Protein AF-A0AA86IN01-F1 (afdb_monomer_lite)

pLDDT: mean 96.72, std 2.5, range [83.19, 98.81]

Radius of gyration: 17.77 Å; chains: 1; bounding box: 42×25×51 Å

O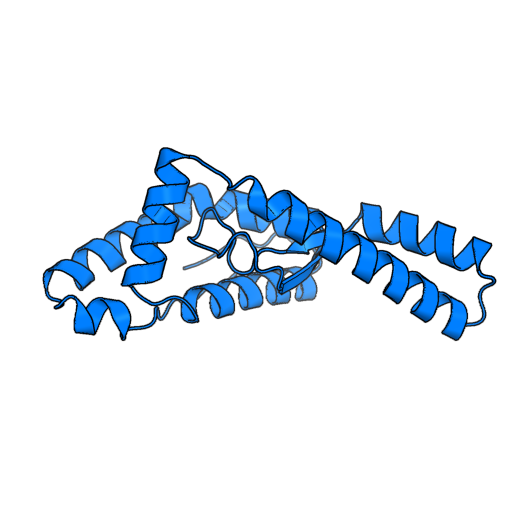rganism: Priestia megaterium (NCBI:txid1404)

InterPro domains:
  IPR028949 Novel toxin 15 [PF15604] (10-155)

Foldseek 3Di:
DEADDDPVDDPVQLVVLQVLLQVQQQPDFLQLQVVLQVCCVVPNADPLLVVLFVVLLVVQLVVQLVVVVVVVDDSVVSNVVSVVVSVQKGQQFRNDSLRSTDSNDGPHIGGVVSRVSVVVVSVVVSVVVVVVSVVVCVPDDPVNRRPHGDNDDYHD

Sequence (156 aa):
MKFKYKTKFDSEEFARQLKDQEKGMNELTVHEYQENRERFIDKGRAIEGNVAQQTAREEALSDKITEFMDKGKSFDEAEEEAKKWLKTQAALHNPDQVAGGRPEIIGGMGDKRVNFSIGSQWRSRIKIVDKQIEEISKNMTLEQLKNTYLNVKLTH

Structure (mmCIF, N/CA/C/O backbone):
data_AF-A0AA86IN01-F1
#
_entry.id   AF-A0AA86IN01-F1
#
loop_
_atom_site.group_PDB
_atom_site.id
_atom_site.type_symbol
_atom_site.label_atom_id
_atom_site.label_alt_id
_atom_site.label_comp_id
_atom_site.label_asym_id
_at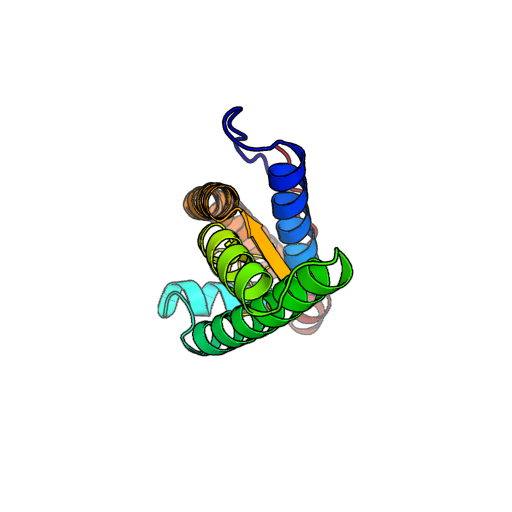om_site.label_entity_id
_atom_site.label_seq_id
_atom_site.pdbx_PDB_ins_code
_atom_site.Cartn_x
_atom_site.Cartn_y
_atom_site.Cartn_z
_atom_site.occupancy
_atom_site.B_iso_or_equiv
_atom_site.auth_seq_id
_atom_site.auth_comp_id
_atom_site.auth_asym_id
_atom_site.auth_atom_id
_atom_site.pdbx_PDB_model_num
ATOM 1 N N . MET A 1 1 ? -16.885 2.928 2.115 1.00 93.88 1 MET A N 1
ATOM 2 C CA . MET A 1 1 ? -16.250 4.260 2.148 1.00 93.88 1 MET A CA 1
ATOM 3 C C . MET A 1 1 ? -15.808 4.658 0.748 1.00 93.88 1 MET A C 1
ATOM 5 O O . MET A 1 1 ? -15.084 3.900 0.120 1.00 93.88 1 MET A O 1
ATOM 9 N N . LYS A 1 2 ? -16.241 5.823 0.249 1.00 96.19 2 LYS A N 1
ATOM 10 C CA . LYS A 1 2 ? -15.977 6.246 -1.136 1.00 96.19 2 LYS A CA 1
ATOM 11 C C . LYS A 1 2 ? -14.715 7.106 -1.253 1.00 96.19 2 LYS A C 1
ATOM 13 O O . LYS A 1 2 ? -14.615 8.153 -0.610 1.00 96.19 2 LYS A O 1
ATOM 18 N N . PHE A 1 3 ? -13.771 6.704 -2.089 1.00 97.44 3 PHE A N 1
ATOM 19 C CA . PHE A 1 3 ? -12.611 7.468 -2.537 1.00 97.44 3 PHE A CA 1
ATOM 20 C C . PHE A 1 3 ? -12.960 8.250 -3.804 1.00 97.44 3 PHE A C 1
ATOM 22 O O . PHE A 1 3 ? -13.846 7.895 -4.566 1.00 97.44 3 PHE A O 1
ATOM 29 N N . LYS A 1 4 ? -12.296 9.382 -4.003 1.00 97.25 4 LYS A N 1
ATOM 30 C CA . LYS A 1 4 ? -12.450 10.230 -5.176 1.00 97.25 4 LYS A CA 1
ATOM 31 C C . LYS A 1 4 ? -11.411 9.821 -6.212 1.00 97.25 4 LYS A C 1
ATOM 33 O O . LYS A 1 4 ? -10.233 10.159 -6.069 1.00 97.25 4 LYS A O 1
ATOM 38 N N . TYR A 1 5 ? -11.868 9.138 -7.253 1.00 96.38 5 TYR A N 1
ATOM 39 C CA . TYR A 1 5 ? -11.105 8.957 -8.481 1.00 96.38 5 TYR A CA 1
ATOM 40 C C . TYR A 1 5 ? -11.001 10.285 -9.256 1.00 96.38 5 TYR A C 1
ATOM 42 O O . TYR A 1 5 ? -11.864 11.163 -9.156 1.00 96.38 5 TYR A O 1
ATOM 50 N N . LYS A 1 6 ? -9.910 10.459 -10.008 1.00 93.56 6 LYS A N 1
ATOM 51 C CA . LYS A 1 6 ? -9.711 11.586 -10.928 1.00 93.56 6 LYS A CA 1
ATOM 52 C C . LYS A 1 6 ? -9.298 11.014 -12.279 1.00 93.56 6 LYS A C 1
ATOM 54 O O . LYS A 1 6 ? -8.320 10.281 -12.331 1.00 93.56 6 LYS A O 1
ATOM 59 N N . THR A 1 7 ? -9.961 11.440 -13.352 1.00 93.25 7 THR A N 1
ATOM 60 C CA . THR A 1 7 ? -9.776 10.936 -14.732 1.00 93.25 7 THR A CA 1
ATOM 61 C C . THR A 1 7 ? -8.362 11.081 -15.296 1.00 93.25 7 THR A C 1
ATOM 63 O O . THR A 1 7 ? -8.029 10.462 -16.293 1.00 93.25 7 THR A O 1
ATOM 66 N N . LYS A 1 8 ? -7.505 11.884 -14.657 1.00 94.81 8 LYS A N 1
ATOM 67 C CA . LYS A 1 8 ? -6.082 12.002 -15.003 1.00 94.81 8 LYS A CA 1
ATOM 68 C C . LYS A 1 8 ? -5.225 10.803 -14.572 1.00 94.81 8 LYS A C 1
ATOM 70 O O . LYS A 1 8 ? -4.030 10.792 -14.854 1.00 94.81 8 LYS A O 1
ATOM 75 N N . PHE A 1 9 ? -5.786 9.888 -13.787 1.00 95.56 9 PHE A N 1
ATOM 76 C CA . PHE A 1 9 ? -5.124 8.663 -13.360 1.00 95.56 9 PHE A CA 1
ATOM 77 C C . PHE A 1 9 ? -5.623 7.494 -14.192 1.00 95.56 9 PHE A C 1
ATOM 79 O O . PHE A 1 9 ? -6.800 7.453 -14.553 1.00 95.56 9 PHE A O 1
ATOM 86 N N . ASP A 1 10 ? -4.740 6.530 -14.419 1.00 97.38 10 ASP A N 1
ATOM 87 C CA . ASP A 1 10 ? -5.134 5.233 -14.943 1.00 97.38 10 ASP A CA 1
ATOM 88 C C . ASP A 1 10 ? -6.178 4.597 -14.007 1.00 97.38 10 ASP A C 1
ATOM 90 O O . ASP A 1 10 ? -6.000 4.572 -12.782 1.00 97.38 10 ASP A O 1
ATOM 94 N N . SER A 1 11 ? -7.320 4.193 -14.566 1.00 97.12 11 SER A N 1
ATOM 95 C CA . SER A 1 11 ? -8.447 3.701 -13.771 1.00 97.12 11 SER A CA 1
ATOM 96 C C . SER A 1 11 ? -8.174 2.325 -13.178 1.00 97.12 11 SER A C 1
ATOM 98 O O . SER A 1 11 ? -8.579 2.075 -12.044 1.00 97.12 11 SER A O 1
ATOM 100 N N . GLU A 1 12 ? -7.483 1.453 -13.913 1.00 98.25 12 GLU A N 1
ATOM 101 C CA . GLU A 1 12 ? -7.168 0.098 -13.459 1.00 98.25 12 GLU A CA 1
ATOM 102 C C . GLU A 1 12 ? -6.145 0.136 -12.327 1.00 98.25 12 GLU A C 1
ATOM 104 O O . GLU A 1 12 ? -6.340 -0.512 -11.302 1.00 98.25 12 GLU A O 1
ATOM 109 N N . GLU A 1 13 ? -5.119 0.977 -12.440 1.00 98.19 13 GLU A N 1
ATOM 110 C CA . GLU A 1 13 ? -4.116 1.170 -11.398 1.00 98.19 13 GLU A CA 1
ATOM 111 C C . GLU A 1 13 ? -4.712 1.812 -10.141 1.00 98.19 13 GLU A C 1
ATOM 113 O O . GLU A 1 13 ? -4.404 1.400 -9.020 1.00 98.19 13 GLU A O 1
ATOM 118 N N . PHE A 1 14 ? -5.609 2.793 -10.297 1.00 98.44 14 PHE A N 1
ATOM 119 C CA . PHE A 1 14 ? -6.328 3.359 -9.155 1.00 98.44 14 PHE A CA 1
ATOM 120 C C . PHE A 1 14 ? -7.199 2.306 -8.464 1.00 98.44 14 PHE A C 1
ATOM 122 O O . PHE A 1 14 ? -7.182 2.205 -7.235 1.00 98.44 14 PHE A O 1
ATOM 129 N N . ALA A 1 15 ? -7.946 1.517 -9.239 1.00 98.38 15 ALA A N 1
ATOM 130 C CA . ALA A 1 15 ? -8.798 0.458 -8.717 1.00 98.38 15 ALA A CA 1
ATOM 131 C C . ALA A 1 15 ? -7.983 -0.638 -8.019 1.00 98.38 15 ALA A C 1
ATOM 133 O O . ALA A 1 15 ? -8.354 -1.057 -6.922 1.00 98.38 15 ALA A O 1
ATOM 134 N N . ARG A 1 16 ? -6.863 -1.060 -8.615 1.00 98.38 16 ARG A N 1
ATOM 135 C CA . ARG A 1 16 ? -5.945 -2.055 -8.056 1.00 98.38 16 ARG A CA 1
ATOM 136 C C . ARG A 1 16 ? -5.378 -1.584 -6.726 1.00 98.38 16 ARG A C 1
ATOM 138 O O . ARG A 1 16 ? -5.583 -2.258 -5.724 1.00 98.38 16 ARG A O 1
ATOM 145 N N . GLN A 1 17 ? -4.762 -0.399 -6.685 1.00 98.50 17 GLN A N 1
ATOM 146 C CA . GLN A 1 17 ? -4.200 0.122 -5.438 1.00 98.50 17 GLN A CA 1
ATOM 147 C C . GLN A 1 17 ? -5.278 0.307 -4.365 1.00 98.50 17 GLN A C 1
ATOM 149 O O . GLN A 1 17 ? -5.045 -0.018 -3.206 1.00 98.50 17 GLN A O 1
ATOM 154 N N . LEU A 1 18 ? -6.481 0.780 -4.716 1.00 98.38 18 LEU A N 1
ATOM 155 C CA . LEU A 1 18 ? -7.565 0.904 -3.738 1.00 98.38 18 LEU A CA 1
ATOM 156 C C . LEU A 1 18 ? -8.033 -0.461 -3.210 1.00 98.38 18 LEU A C 1
ATOM 158 O O . LEU A 1 18 ? -8.340 -0.586 -2.026 1.00 98.38 18 LEU A O 1
ATOM 162 N N . LYS A 1 19 ? -8.082 -1.479 -4.071 1.00 98.31 19 LYS A N 1
ATOM 163 C CA . LYS A 1 19 ? -8.424 -2.849 -3.680 1.00 98.31 19 LYS A CA 1
ATOM 164 C C . LYS A 1 19 ? -7.351 -3.461 -2.783 1.00 98.31 19 LYS A C 1
ATOM 166 O O . LYS A 1 19 ? -7.695 -4.127 -1.813 1.00 98.31 19 LYS A O 1
ATOM 171 N N . ASP A 1 20 ? -6.079 -3.190 -3.051 1.00 98.25 20 ASP A N 1
ATOM 172 C CA . ASP A 1 20 ? -4.980 -3.649 -2.202 1.00 98.25 20 ASP A CA 1
ATOM 173 C C . ASP A 1 20 ? -5.045 -3.000 -0.807 1.00 98.25 20 ASP A C 1
ATOM 175 O O . ASP A 1 20 ? -4.816 -3.667 0.201 1.00 98.25 20 ASP A O 1
ATOM 179 N N . GLN A 1 21 ? -5.449 -1.726 -0.725 1.00 98.19 21 GLN A N 1
ATOM 180 C CA . GLN A 1 21 ? -5.730 -1.060 0.552 1.00 98.19 21 GLN A CA 1
ATOM 181 C C . GLN A 1 21 ? -6.902 -1.710 1.298 1.00 98.19 21 GLN A C 1
ATOM 183 O O . GLN A 1 21 ? -6.810 -1.932 2.500 1.00 98.19 21 GLN A O 1
ATOM 188 N N . GLU A 1 22 ? -8.005 -2.012 0.606 1.00 98.44 22 GLU A N 1
ATOM 189 C CA . GLU A 1 22 ? -9.155 -2.706 1.201 1.00 98.44 22 GLU A CA 1
ATOM 190 C C . GLU A 1 22 ? -8.753 -4.079 1.741 1.00 98.44 22 GLU A C 1
ATOM 192 O O . GLU A 1 22 ? -9.039 -4.399 2.894 1.00 98.44 22 GLU A O 1
ATOM 197 N N . LYS A 1 23 ? -8.048 -4.865 0.922 1.00 98.25 23 LYS A N 1
ATOM 198 C CA . LYS A 1 23 ? -7.552 -6.186 1.300 1.00 98.25 23 LYS A CA 1
ATOM 199 C C . LYS A 1 23 ? -6.683 -6.095 2.551 1.00 98.25 23 LYS A C 1
ATOM 201 O O . LYS A 1 23 ? -6.964 -6.786 3.521 1.00 98.25 23 LYS A O 1
ATOM 206 N N . GLY A 1 24 ? -5.689 -5.209 2.548 1.00 97.62 24 GLY A N 1
ATOM 207 C CA . GLY A 1 24 ? -4.786 -5.050 3.682 1.00 97.62 24 GLY A CA 1
ATOM 208 C C . GLY A 1 24 ? -5.501 -4.611 4.961 1.00 97.62 24 GLY A C 1
ATOM 209 O O . GLY A 1 24 ? -5.177 -5.102 6.037 1.00 97.62 24 GLY A O 1
ATOM 210 N N . MET A 1 25 ? -6.500 -3.724 4.869 1.00 98.00 25 MET A N 1
ATOM 211 C CA . MET A 1 25 ? -7.337 -3.375 6.026 1.00 98.00 25 MET A CA 1
ATOM 212 C C . MET A 1 25 ? -8.026 -4.610 6.608 1.00 98.00 25 MET A C 1
ATOM 214 O O . MET A 1 25 ? -8.047 -4.786 7.820 1.00 98.00 25 MET A O 1
ATOM 218 N N . ASN A 1 26 ? -8.568 -5.472 5.750 1.00 98.31 26 ASN A N 1
ATOM 219 C CA . ASN A 1 26 ? -9.332 -6.650 6.160 1.00 98.31 26 ASN A CA 1
ATOM 220 C C . ASN A 1 26 ? -8.452 -7.816 6.651 1.00 98.31 26 ASN A C 1
ATOM 222 O O . ASN A 1 26 ? -8.973 -8.804 7.160 1.00 98.31 26 ASN A O 1
ATOM 226 N N . GLU A 1 27 ? -7.128 -7.693 6.547 1.00 98.00 27 GLU A N 1
ATOM 227 C CA . GLU A 1 27 ? -6.147 -8.598 7.162 1.00 98.00 27 GLU A CA 1
ATOM 228 C C . GLU A 1 27 ? -5.725 -8.155 8.574 1.00 98.00 27 GLU A C 1
ATOM 230 O O . GLU A 1 27 ? -4.936 -8.844 9.228 1.00 98.00 27 GLU A O 1
ATOM 235 N N . LEU A 1 28 ? -6.218 -7.005 9.045 1.00 98.38 28 LEU A N 1
ATOM 236 C CA . LEU A 1 28 ? -6.008 -6.536 10.410 1.00 98.38 28 LEU A CA 1
ATOM 237 C C . LEU A 1 28 ? -7.129 -7.042 11.313 1.00 98.38 28 LEU A C 1
ATOM 239 O O . LEU A 1 28 ? -8.314 -6.974 10.972 1.00 98.38 28 LEU A O 1
ATOM 243 N N . THR A 1 29 ? -6.754 -7.492 12.502 1.00 98.50 29 THR A N 1
ATOM 244 C CA . THR A 1 29 ? -7.694 -7.645 13.614 1.00 98.50 29 THR A CA 1
ATOM 245 C C . THR A 1 29 ? -8.065 -6.279 14.192 1.00 98.50 29 THR A C 1
ATOM 247 O O . THR A 1 29 ? -7.360 -5.287 13.987 1.00 98.50 29 THR A O 1
ATOM 250 N N . VAL A 1 30 ? -9.167 -6.203 14.945 1.00 98.44 30 VAL A N 1
ATOM 251 C CA . VAL A 1 30 ? -9.543 -4.979 15.671 1.00 98.44 30 VAL A CA 1
ATOM 252 C C . VAL A 1 30 ? -8.407 -4.532 16.595 1.00 98.44 30 VAL A C 1
ATOM 254 O O . VAL A 1 30 ? -8.067 -3.349 16.610 1.00 98.44 30 VAL A O 1
ATOM 257 N N . HIS A 1 31 ? -7.790 -5.479 17.306 1.00 98.44 31 HIS A N 1
ATOM 258 C CA . HIS A 1 31 ? -6.654 -5.220 18.188 1.00 98.44 31 HIS A CA 1
ATOM 259 C C . HIS A 1 31 ? -5.457 -4.625 17.434 1.00 98.44 31 HIS A C 1
ATOM 261 O O . HIS A 1 31 ? -4.993 -3.542 17.779 1.00 98.44 31 HIS A O 1
ATOM 267 N N . GLU A 1 32 ? -4.986 -5.292 16.373 1.00 98.25 32 GLU A N 1
ATOM 268 C CA . GLU A 1 32 ? -3.848 -4.802 15.579 1.00 98.25 32 GLU A CA 1
ATOM 269 C C . GLU A 1 32 ? -4.131 -3.433 14.965 1.00 98.25 32 GLU A C 1
ATOM 271 O O . GLU A 1 32 ? -3.257 -2.568 14.936 1.00 98.25 32 GLU A O 1
ATOM 276 N N . TYR A 1 33 ? -5.354 -3.216 14.475 1.00 98.44 33 TYR A N 1
ATOM 277 C CA . TYR A 1 33 ? -5.755 -1.921 13.950 1.00 98.44 33 TYR A CA 1
ATOM 278 C C . TYR A 1 33 ? -5.621 -0.831 15.015 1.00 98.44 33 TYR A C 1
ATOM 280 O O . TYR A 1 33 ? -4.993 0.192 14.750 1.00 98.44 33 TYR A O 1
ATOM 288 N N . GLN A 1 34 ? -6.164 -1.045 16.216 1.00 98.31 34 GLN A N 1
ATOM 289 C CA . GLN A 1 34 ? -6.093 -0.073 17.309 1.00 98.31 34 GLN A CA 1
ATOM 290 C C . GLN A 1 34 ? -4.642 0.246 17.690 1.00 98.31 34 GLN A C 1
ATOM 292 O O . GLN A 1 34 ? -4.276 1.421 17.699 1.00 98.31 34 GLN A O 1
ATOM 297 N N . GLU A 1 35 ? -3.797 -0.770 17.887 1.00 97.94 35 GLU A N 1
ATOM 298 C CA . GLU A 1 35 ? -2.375 -0.582 18.214 1.00 97.94 35 GLU A CA 1
ATOM 299 C C . GLU A 1 35 ? -1.623 0.170 17.108 1.00 97.94 35 GLU A C 1
ATOM 301 O O . GLU A 1 35 ? -0.875 1.118 17.365 1.00 97.94 35 GLU A O 1
ATOM 306 N N . ASN A 1 36 ? -1.847 -0.206 15.846 1.00 97.56 36 ASN A N 1
ATOM 307 C CA . ASN A 1 36 ? -1.198 0.446 14.712 1.00 97.56 36 ASN A CA 1
ATOM 308 C C . ASN A 1 36 ? -1.641 1.903 14.561 1.00 97.56 36 ASN A C 1
ATOM 310 O O . ASN A 1 36 ? -0.822 2.770 14.234 1.00 97.56 36 ASN A O 1
ATOM 314 N N . ARG A 1 37 ? -2.928 2.187 14.788 1.00 97.69 37 ARG A N 1
ATOM 315 C CA . ARG A 1 37 ? -3.486 3.541 14.724 1.00 97.69 37 ARG A CA 1
ATOM 316 C C . ARG A 1 37 ? -2.986 4.408 15.870 1.00 97.69 37 ARG A C 1
ATOM 318 O O . ARG A 1 37 ? -2.581 5.538 15.602 1.00 97.69 37 ARG A O 1
ATOM 325 N N . GLU A 1 38 ? -2.955 3.887 17.093 1.00 97.44 38 GLU A N 1
ATOM 326 C CA . GLU A 1 38 ? -2.408 4.577 18.263 1.00 97.44 38 GLU A CA 1
ATOM 327 C C . GLU A 1 38 ? -0.936 4.935 18.039 1.00 97.44 38 GLU A C 1
ATOM 329 O O . GLU A 1 38 ? -0.571 6.111 18.097 1.00 97.44 38 GLU A O 1
ATOM 334 N N . ARG A 1 39 ? -0.114 3.956 17.635 1.00 96.44 39 ARG A N 1
ATOM 335 C CA . ARG A 1 39 ? 1.297 4.183 17.290 1.00 96.44 39 ARG A CA 1
ATOM 336 C C . ARG A 1 39 ? 1.454 5.255 16.215 1.00 96.44 39 ARG A C 1
ATOM 338 O O . ARG A 1 39 ? 2.330 6.109 16.325 1.00 96.44 39 ARG A O 1
ATOM 345 N N . PHE A 1 40 ? 0.638 5.213 15.159 1.00 96.25 40 PHE A N 1
ATOM 346 C CA . PHE A 1 40 ? 0.710 6.199 14.081 1.00 96.25 40 PHE A CA 1
ATOM 347 C C . PHE A 1 40 ? 0.329 7.607 14.552 1.00 96.25 40 PHE A C 1
ATOM 349 O O . PHE A 1 40 ? 0.908 8.584 14.086 1.00 96.25 40 PHE A O 1
ATOM 356 N N . ILE A 1 41 ? -0.658 7.737 15.438 1.00 96.50 41 ILE A N 1
ATOM 357 C CA . ILE A 1 41 ? -1.075 9.037 15.979 1.00 96.50 41 ILE A CA 1
ATOM 358 C C . ILE A 1 41 ? 0.020 9.621 16.878 1.00 96.50 41 ILE A C 1
ATOM 360 O O . ILE A 1 41 ? 0.307 10.810 16.763 1.00 96.50 41 ILE A O 1
ATOM 364 N N . ASP A 1 42 ? 0.643 8.790 17.715 1.00 97.31 42 ASP A N 1
ATOM 365 C CA . ASP A 1 42 ? 1.704 9.193 18.644 1.00 97.31 42 ASP A CA 1
ATOM 366 C C . ASP A 1 42 ? 3.021 9.525 17.921 1.00 97.31 42 ASP A C 1
ATOM 368 O O . ASP A 1 42 ? 3.609 10.588 18.113 1.00 97.31 42 ASP A O 1
ATOM 372 N N . LYS A 1 43 ? 3.473 8.633 17.030 1.00 96.06 43 LYS A N 1
ATOM 373 C CA . LYS A 1 43 ? 4.832 8.668 16.452 1.00 96.06 43 LYS A CA 1
ATOM 374 C C . LYS A 1 43 ? 4.875 9.019 14.970 1.00 96.06 43 LYS A C 1
ATOM 376 O O . LYS A 1 43 ? 5.949 9.245 14.416 1.00 96.06 43 LYS A O 1
ATOM 381 N N . GLY A 1 44 ? 3.730 9.043 14.295 1.00 94.50 44 GLY A N 1
ATOM 382 C CA . GLY A 1 44 ? 3.671 9.169 12.844 1.00 94.50 44 GLY A CA 1
ATOM 383 C C . GLY A 1 44 ? 4.115 7.894 12.121 1.00 94.50 44 GLY A C 1
ATOM 384 O O . GLY A 1 44 ? 3.840 6.768 12.541 1.00 94.50 44 GLY A O 1
ATOM 385 N N . ARG A 1 45 ? 4.772 8.073 10.970 1.00 92.94 45 ARG A N 1
ATOM 386 C CA . ARG A 1 45 ? 5.274 6.959 10.154 1.00 92.94 45 ARG A CA 1
ATOM 387 C C . ARG A 1 45 ? 6.463 6.294 10.840 1.00 92.94 45 ARG A C 1
ATOM 389 O O . ARG A 1 45 ? 7.404 6.975 11.234 1.00 92.94 45 ARG A O 1
ATOM 396 N N . ALA A 1 46 ? 6.420 4.972 10.923 1.00 91.31 46 ALA A N 1
ATOM 397 C CA . ALA A 1 46 ? 7.489 4.173 11.503 1.00 91.31 46 ALA A CA 1
ATOM 398 C C . ALA A 1 46 ? 8.735 4.188 10.603 1.00 91.31 46 ALA A C 1
ATOM 400 O O . ALA A 1 46 ? 8.624 4.072 9.377 1.00 91.31 46 ALA A O 1
ATOM 401 N N . ILE A 1 47 ? 9.911 4.333 11.218 1.00 88.06 47 ILE A N 1
ATOM 402 C CA . ILE A 1 47 ? 11.204 4.457 10.526 1.00 88.06 47 ILE A CA 1
ATOM 403 C C . ILE A 1 47 ? 11.626 3.110 9.937 1.00 88.06 47 ILE A C 1
ATOM 405 O O . ILE A 1 47 ? 12.234 3.069 8.871 1.00 88.06 47 ILE A O 1
ATOM 409 N N . GLU A 1 48 ? 11.249 2.011 10.585 1.00 83.38 48 GLU A N 1
ATOM 410 C CA . GLU A 1 48 ? 11.510 0.637 10.153 1.00 83.38 48 GLU A CA 1
ATOM 411 C C . GLU A 1 48 ? 10.923 0.369 8.759 1.00 83.38 48 GLU A C 1
ATOM 413 O O . GLU A 1 48 ? 11.521 -0.340 7.950 1.00 83.38 48 GLU A O 1
ATOM 418 N N . GLY A 1 49 ? 9.806 1.028 8.426 1.00 83.19 49 GLY A N 1
ATOM 419 C CA . GLY A 1 49 ? 9.212 0.952 7.093 1.00 83.19 49 GLY A CA 1
ATOM 420 C C . GLY A 1 49 ? 10.106 1.512 5.984 1.00 83.19 49 GLY A C 1
ATOM 421 O O . GLY A 1 49 ? 9.947 1.119 4.832 1.00 83.19 49 GLY A O 1
ATOM 422 N N . ASN A 1 50 ? 11.085 2.369 6.300 1.00 89.81 50 ASN A N 1
ATOM 423 C CA . ASN A 1 50 ? 12.037 2.872 5.306 1.00 89.81 50 ASN A CA 1
ATOM 424 C C . ASN A 1 50 ? 12.950 1.758 4.786 1.00 89.81 50 ASN A C 1
ATOM 426 O O . ASN A 1 50 ? 13.265 1.744 3.598 1.00 89.81 50 ASN A O 1
ATOM 430 N N . VAL A 1 51 ? 13.352 0.823 5.655 1.00 92.56 51 VAL A N 1
ATOM 431 C CA . VAL A 1 51 ? 14.186 -0.320 5.257 1.00 92.56 51 VAL A CA 1
ATOM 432 C C . VAL A 1 51 ? 13.387 -1.232 4.334 1.00 92.56 51 VAL A C 1
ATOM 434 O O . VAL A 1 51 ? 13.832 -1.503 3.225 1.00 92.56 51 VAL A O 1
ATOM 437 N N . ALA A 1 52 ? 12.165 -1.603 4.730 1.00 93.19 52 ALA A N 1
ATOM 438 C CA . ALA A 1 52 ? 11.287 -2.434 3.904 1.00 93.19 52 ALA A CA 1
ATOM 439 C C . ALA A 1 52 ? 10.989 -1.789 2.537 1.00 93.19 52 ALA A C 1
ATOM 441 O O . ALA A 1 52 ? 11.030 -2.456 1.505 1.00 93.19 52 ALA A O 1
ATOM 442 N N . GLN A 1 53 ? 10.750 -0.473 2.504 1.00 94.81 53 GLN A N 1
ATOM 443 C CA . GLN A 1 53 ? 10.574 0.262 1.251 1.00 94.81 53 GLN A CA 1
ATOM 444 C C . GLN A 1 53 ? 11.830 0.252 0.380 1.00 94.81 53 GLN A C 1
ATOM 446 O O . GLN A 1 53 ? 11.710 0.117 -0.836 1.00 94.81 53 GLN A O 1
ATOM 451 N N . GLN A 1 54 ? 13.014 0.433 0.967 1.00 96.06 54 GLN A N 1
ATOM 452 C CA . GLN A 1 54 ? 14.265 0.427 0.216 1.00 96.06 54 GLN A CA 1
ATOM 453 C C . GLN A 1 54 ? 14.524 -0.955 -0.390 1.00 96.06 54 GLN A C 1
ATOM 455 O O . GLN A 1 54 ? 14.740 -1.041 -1.596 1.00 96.06 54 GLN A O 1
ATOM 460 N N . THR A 1 55 ? 14.396 -2.018 0.406 1.00 96.19 55 THR A N 1
ATOM 461 C CA . THR A 1 55 ? 14.548 -3.404 -0.057 1.00 96.19 55 THR A CA 1
ATOM 462 C C . THR A 1 55 ? 13.584 -3.717 -1.199 1.00 96.19 55 THR A C 1
ATOM 464 O O . THR A 1 55 ? 14.023 -4.109 -2.275 1.00 96.19 55 THR A O 1
ATOM 467 N N . ALA A 1 56 ? 12.290 -3.415 -1.041 1.00 97.19 56 ALA A N 1
ATOM 468 C CA . ALA A 1 56 ? 11.307 -3.657 -2.098 1.00 97.19 56 ALA A CA 1
ATOM 469 C C . ALA A 1 56 ? 11.602 -2.868 -3.389 1.00 97.19 56 ALA A C 1
ATOM 471 O O . ALA A 1 56 ? 11.263 -3.305 -4.488 1.00 97.19 56 ALA A O 1
ATOM 472 N N . ARG A 1 57 ? 12.226 -1.686 -3.286 1.00 98.12 57 ARG A N 1
ATOM 473 C CA . ARG A 1 57 ? 12.632 -0.893 -4.458 1.00 98.12 57 ARG A CA 1
ATOM 474 C C . ARG A 1 57 ? 13.864 -1.457 -5.152 1.00 98.12 57 ARG A C 1
ATOM 476 O O . ARG A 1 57 ? 13.949 -1.328 -6.370 1.00 98.12 57 ARG A O 1
ATOM 483 N N . GLU A 1 58 ? 14.806 -2.018 -4.403 1.00 98.25 58 GLU A N 1
ATOM 484 C CA . GLU A 1 58 ? 15.994 -2.684 -4.943 1.00 98.25 58 GLU A CA 1
ATOM 485 C C . GLU A 1 58 ? 15.613 -3.985 -5.652 1.00 98.25 58 GLU A C 1
ATOM 487 O O . GLU A 1 58 ? 16.015 -4.193 -6.796 1.00 98.25 58 GLU A O 1
ATOM 492 N N . GLU A 1 59 ? 14.752 -4.794 -5.032 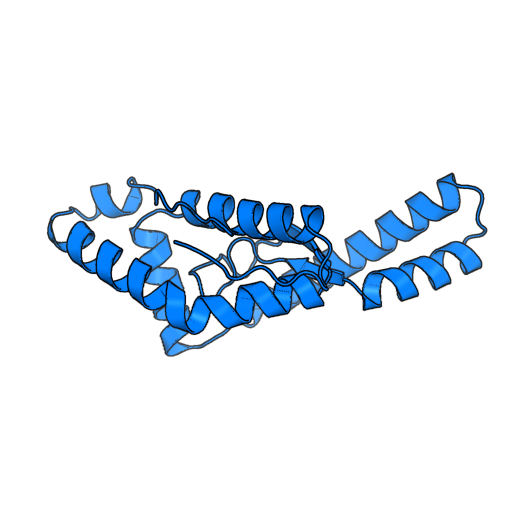1.00 98.25 59 GLU A N 1
ATOM 493 C CA . GLU A 1 59 ? 14.183 -6.003 -5.638 1.00 98.25 59 GLU A CA 1
ATOM 494 C C . GLU A 1 59 ? 13.416 -5.661 -6.918 1.00 98.25 59 GLU A C 1
ATOM 496 O O . GLU A 1 59 ? 13.731 -6.173 -7.989 1.00 98.25 59 GLU A O 1
ATOM 501 N N . ALA A 1 60 ? 12.502 -4.686 -6.855 1.00 98.38 60 ALA A N 1
ATOM 502 C CA . ALA A 1 60 ? 11.751 -4.255 -8.030 1.00 98.38 60 ALA A CA 1
ATOM 503 C C . ALA A 1 60 ? 12.642 -3.688 -9.145 1.00 98.38 60 ALA A C 1
ATOM 505 O O . ALA A 1 60 ? 12.291 -3.787 -10.320 1.00 98.38 60 ALA A O 1
ATOM 506 N N . LEU A 1 61 ? 13.772 -3.056 -8.804 1.00 98.69 61 LEU A N 1
ATOM 507 C CA . LEU A 1 61 ? 14.742 -2.608 -9.798 1.00 98.69 61 LEU A CA 1
ATOM 508 C C . LEU A 1 61 ? 15.391 -3.807 -10.491 1.00 98.69 61 LEU A C 1
ATOM 510 O O . LEU A 1 61 ? 15.424 -3.832 -11.718 1.00 98.69 61 LEU A O 1
ATOM 514 N N . SER A 1 62 ? 15.867 -4.783 -9.715 1.00 98.56 62 SER A N 1
ATOM 515 C CA . SER A 1 62 ? 16.483 -6.007 -10.233 1.00 98.56 62 SER A CA 1
ATOM 516 C C . SER A 1 62 ? 15.522 -6.770 -11.144 1.00 98.56 62 SER A C 1
ATOM 518 O O . SER A 1 62 ? 15.856 -7.040 -12.296 1.00 98.56 62 SER A O 1
ATOM 520 N N . ASP A 1 63 ? 14.297 -7.018 -10.679 1.00 98.56 63 ASP A N 1
ATOM 521 C CA . ASP A 1 63 ? 13.267 -7.723 -11.447 1.00 98.56 63 ASP A CA 1
ATOM 522 C C . ASP A 1 63 ? 12.963 -7.008 -12.764 1.00 98.56 63 ASP A C 1
ATOM 524 O O . ASP A 1 63 ? 12.816 -7.635 -13.815 1.00 98.56 63 ASP A O 1
ATOM 528 N N . LYS A 1 64 ? 12.908 -5.670 -12.736 1.00 98.56 64 LYS A N 1
ATOM 529 C CA . LYS A 1 64 ? 12.620 -4.883 -13.935 1.00 98.56 64 LYS A CA 1
ATOM 530 C C . LYS A 1 64 ? 13.767 -4.903 -14.942 1.00 98.56 64 LYS A C 1
ATOM 532 O O . LYS A 1 64 ? 13.506 -4.888 -16.144 1.00 98.56 64 LYS A O 1
ATOM 537 N N . ILE A 1 65 ? 15.013 -4.948 -14.472 1.00 98.81 65 ILE A N 1
ATOM 538 C CA . ILE A 1 65 ? 16.188 -5.137 -15.332 1.00 98.81 65 ILE A CA 1
ATOM 539 C C . ILE A 1 65 ? 16.096 -6.495 -16.023 1.00 98.81 65 ILE A C 1
ATOM 541 O O . ILE A 1 65 ? 16.202 -6.553 -17.246 1.00 98.81 65 ILE A O 1
ATOM 545 N N . THR A 1 66 ? 15.824 -7.565 -15.270 1.00 98.69 66 THR A N 1
ATOM 546 C CA . THR A 1 66 ? 15.655 -8.913 -15.829 1.00 98.69 66 THR A CA 1
ATOM 547 C C . THR A 1 66 ? 14.527 -8.954 -16.859 1.00 98.69 66 THR A C 1
ATOM 549 O O . THR A 1 66 ? 14.753 -9.396 -17.980 1.00 98.69 66 THR A O 1
ATOM 552 N N . GLU A 1 67 ? 13.360 -8.377 -16.553 1.00 98.50 67 GLU A N 1
ATOM 553 C CA . GLU A 1 67 ? 12.232 -8.293 -17.494 1.00 98.50 67 GLU A CA 1
ATOM 554 C C . GLU A 1 67 ? 12.624 -7.610 -18.817 1.00 98.50 67 GLU A C 1
ATOM 556 O O . GLU A 1 67 ? 12.166 -7.995 -19.895 1.00 98.50 67 GLU A O 1
ATOM 561 N N . PHE A 1 68 ? 13.451 -6.565 -18.756 1.00 98.69 68 PHE A N 1
ATOM 562 C CA . PHE A 1 68 ? 13.913 -5.848 -19.940 1.00 98.69 68 PHE A CA 1
ATOM 563 C C . PHE A 1 68 ? 14.992 -6.604 -20.718 1.00 98.69 68 PHE A C 1
ATOM 565 O O . PHE A 1 68 ? 14.966 -6.579 -21.952 1.00 98.69 68 PHE A O 1
ATOM 572 N N . MET A 1 69 ? 15.885 -7.312 -20.032 1.00 98.62 69 MET A N 1
ATOM 573 C CA . MET A 1 69 ? 16.869 -8.192 -20.665 1.00 98.62 69 MET A CA 1
ATOM 574 C C . MET A 1 69 ? 16.201 -9.377 -21.370 1.00 98.62 69 MET A C 1
ATOM 576 O O . MET A 1 69 ? 16.546 -9.675 -22.511 1.00 98.62 69 MET A O 1
ATOM 580 N N . ASP A 1 70 ? 15.176 -9.977 -20.762 1.00 98.56 70 ASP A N 1
ATOM 581 C CA . ASP A 1 70 ? 14.377 -11.052 -21.370 1.00 98.56 70 ASP A CA 1
ATOM 582 C C . ASP A 1 70 ? 13.647 -10.587 -22.641 1.00 98.56 70 ASP A C 1
ATOM 584 O O . ASP A 1 70 ? 13.345 -11.377 -23.536 1.00 98.56 70 ASP A O 1
ATOM 588 N N . LYS A 1 71 ? 13.406 -9.276 -22.762 1.00 98.06 71 LYS A N 1
ATOM 589 C CA . LYS A 1 71 ? 12.869 -8.621 -23.966 1.00 98.06 71 LYS A CA 1
ATOM 590 C C . LYS A 1 71 ? 13.947 -8.255 -24.996 1.00 98.06 71 LYS A C 1
ATOM 592 O O . LYS A 1 71 ? 13.640 -7.576 -25.974 1.00 98.06 71 LYS A O 1
ATOM 597 N N . GLY A 1 72 ? 15.186 -8.702 -24.796 1.00 98.31 72 GLY A N 1
ATOM 598 C CA . GLY A 1 72 ? 16.299 -8.562 -25.735 1.00 98.31 72 GLY A CA 1
ATOM 599 C C . GLY A 1 72 ? 17.136 -7.291 -25.581 1.00 98.31 72 GLY A C 1
ATOM 600 O O . GLY A 1 72 ? 17.938 -7.001 -26.467 1.00 98.31 72 GLY A O 1
ATOM 601 N N . LYS A 1 73 ? 16.964 -6.520 -24.500 1.00 98.31 73 LYS A N 1
ATOM 602 C CA . LYS A 1 73 ? 17.802 -5.339 -24.229 1.00 98.31 73 LYS A CA 1
ATOM 603 C C . LYS A 1 73 ? 19.163 -5.746 -23.672 1.00 98.31 73 LYS A C 1
ATOM 605 O O . LYS A 1 73 ? 19.278 -6.740 -22.954 1.00 98.31 73 LYS A O 1
ATOM 610 N N . SER A 1 74 ? 20.186 -4.940 -23.956 1.00 98.50 74 SER A N 1
ATOM 611 C CA . SER A 1 74 ? 21.452 -5.036 -23.225 1.00 98.50 74 SER A CA 1
ATOM 612 C C . SER A 1 74 ? 21.255 -4.676 -21.747 1.00 98.50 74 SER A C 1
ATOM 614 O O . SER A 1 74 ? 20.277 -4.019 -21.383 1.00 98.50 74 SER A O 1
ATOM 616 N N . PHE A 1 75 ? 22.190 -5.089 -20.886 1.00 98.38 75 PHE A N 1
ATOM 617 C CA . PHE A 1 75 ? 22.136 -4.748 -19.462 1.00 98.38 75 PHE A CA 1
ATOM 618 C C . PHE A 1 75 ? 22.076 -3.229 -19.241 1.00 98.38 75 PHE A C 1
ATOM 620 O O . PHE A 1 75 ? 21.230 -2.768 -18.482 1.00 98.38 75 PHE A O 1
ATOM 627 N N . ASP A 1 76 ? 22.905 -2.454 -19.946 1.00 98.56 76 ASP A N 1
ATOM 628 C CA . ASP A 1 76 ? 22.966 -0.995 -19.787 1.00 98.56 76 ASP A CA 1
ATOM 629 C C . ASP A 1 76 ? 21.635 -0.321 -20.167 1.00 98.56 76 ASP A C 1
ATOM 631 O O . ASP A 1 76 ? 21.120 0.518 -19.424 1.00 98.56 76 ASP A O 1
ATOM 635 N N . GLU A 1 77 ? 21.025 -0.731 -21.285 1.00 98.56 77 GLU A N 1
ATOM 636 C CA . GLU A 1 77 ? 19.708 -0.229 -21.704 1.00 98.56 77 GLU A CA 1
ATOM 637 C C . GLU A 1 77 ? 18.604 -0.628 -20.713 1.00 98.56 77 GLU A C 1
ATOM 639 O O . GLU A 1 77 ? 17.746 0.190 -20.363 1.00 98.56 77 GLU A O 1
ATOM 644 N N . ALA A 1 78 ? 18.622 -1.880 -20.248 1.00 98.69 78 ALA A N 1
ATOM 645 C CA . ALA A 1 78 ? 17.665 -2.394 -19.275 1.00 98.69 78 ALA A CA 1
ATOM 646 C C . ALA A 1 78 ? 17.770 -1.653 -17.935 1.00 98.69 78 ALA A C 1
ATOM 648 O O . ALA A 1 78 ? 16.750 -1.260 -17.366 1.00 98.69 78 ALA A O 1
ATOM 649 N N . GLU A 1 79 ? 18.988 -1.407 -17.450 1.00 98.69 79 GLU A N 1
ATOM 650 C CA . GLU A 1 79 ? 19.251 -0.679 -16.211 1.00 98.69 79 GLU A CA 1
ATOM 651 C C . GLU A 1 79 ? 18.772 0.775 -16.293 1.00 98.69 79 GLU A C 1
ATOM 653 O O . GLU A 1 79 ? 18.100 1.270 -15.378 1.00 98.69 79 GLU A O 1
ATOM 658 N N . GLU A 1 80 ? 19.053 1.463 -17.400 1.00 98.62 80 GLU A N 1
ATOM 659 C CA . GLU A 1 80 ? 18.615 2.843 -17.598 1.00 98.62 80 GLU A CA 1
ATOM 660 C C . GLU A 1 80 ? 17.079 2.955 -17.619 1.00 98.62 80 GLU A C 1
ATOM 662 O O . GLU A 1 80 ? 16.494 3.820 -16.949 1.00 98.62 80 GLU A O 1
ATOM 667 N N . GLU A 1 81 ? 16.403 2.071 -18.357 1.00 98.62 81 GLU A N 1
ATOM 668 C CA . GLU A 1 81 ? 14.942 2.050 -18.443 1.00 98.62 81 GLU A CA 1
ATOM 669 C C . GLU A 1 81 ? 14.282 1.629 -17.129 1.00 98.62 81 GLU A C 1
ATOM 671 O O . GLU A 1 81 ? 13.298 2.250 -16.711 1.00 98.62 81 GLU A O 1
ATOM 676 N N . ALA A 1 82 ? 14.842 0.648 -16.423 1.00 98.62 82 ALA A N 1
ATOM 677 C CA . ALA A 1 82 ? 14.347 0.218 -15.121 1.00 98.62 82 ALA A CA 1
ATOM 678 C C . ALA A 1 82 ? 14.460 1.345 -14.083 1.00 98.62 82 ALA A C 1
ATOM 680 O O . ALA A 1 82 ? 13.492 1.629 -13.370 1.00 98.62 82 ALA A O 1
ATOM 681 N N . LYS A 1 83 ? 15.577 2.089 -14.059 1.00 98.62 83 LYS A N 1
ATOM 682 C CA . LYS A 1 83 ? 15.738 3.285 -13.210 1.00 98.62 83 LYS A CA 1
ATOM 683 C C . LYS A 1 83 ? 14.719 4.376 -13.557 1.00 98.62 83 LYS A C 1
ATOM 685 O O . LYS A 1 83 ? 14.186 5.029 -12.653 1.00 98.62 83 LYS A O 1
ATOM 690 N N . LYS A 1 84 ? 14.416 4.597 -14.844 1.00 98.56 84 LYS A N 1
ATOM 691 C CA . LYS A 1 84 ? 13.364 5.539 -15.284 1.00 98.56 84 LYS A CA 1
ATOM 692 C C . LYS A 1 84 ? 11.980 5.086 -14.821 1.00 98.56 84 LYS A C 1
ATOM 694 O O . LYS A 1 84 ? 11.240 5.898 -14.263 1.00 98.56 84 LYS A O 1
ATOM 699 N N . TRP A 1 85 ? 11.654 3.805 -14.985 1.00 98.44 85 TRP A N 1
ATOM 700 C CA . TRP A 1 85 ? 10.407 3.221 -14.496 1.00 98.44 85 TRP A CA 1
ATOM 701 C C . TRP A 1 85 ? 10.287 3.378 -12.977 1.00 98.44 85 TRP A C 1
ATOM 703 O O . TRP A 1 85 ? 9.312 3.964 -12.507 1.00 98.44 85 TRP A O 1
ATOM 713 N N . LEU A 1 86 ? 11.307 2.999 -12.205 1.00 98.44 86 LEU A N 1
ATOM 714 C CA . LEU A 1 86 ? 11.299 3.042 -10.739 1.00 98.44 86 LEU A CA 1
ATOM 715 C C . LEU A 1 86 ? 11.081 4.462 -10.173 1.00 98.44 86 LEU A C 1
ATOM 717 O O . LEU A 1 86 ? 10.507 4.630 -9.093 1.00 98.44 86 LEU A O 1
ATOM 721 N N . LYS A 1 87 ? 11.477 5.515 -10.906 1.00 98.31 87 LYS A N 1
ATOM 722 C CA . LYS A 1 87 ? 11.186 6.922 -10.550 1.00 98.31 87 LYS A CA 1
ATOM 723 C C . LYS A 1 87 ? 9.695 7.261 -10.600 1.00 98.31 87 LYS A C 1
ATOM 725 O O . LYS A 1 87 ? 9.277 8.239 -9.973 1.00 98.31 87 LYS A O 1
ATOM 730 N N . THR A 1 88 ? 8.892 6.502 -11.339 1.00 97.94 88 THR A N 1
ATOM 731 C CA . THR A 1 88 ? 7.430 6.664 -11.424 1.00 97.94 88 THR A CA 1
ATOM 732 C C . THR A 1 88 ? 6.681 5.851 -10.367 1.00 97.94 88 THR A C 1
ATOM 734 O O . THR A 1 88 ? 5.509 6.125 -10.111 1.00 97.94 88 THR A O 1
ATOM 737 N N . GLN A 1 89 ? 7.368 4.916 -9.705 1.00 98.31 89 GLN A N 1
ATOM 738 C CA . GLN A 1 89 ? 6.769 3.957 -8.786 1.00 98.31 89 GLN A CA 1
ATOM 739 C C . GLN A 1 89 ? 7.011 4.311 -7.312 1.00 98.31 89 GLN A C 1
ATOM 741 O O . GLN A 1 89 ? 8.034 4.905 -6.951 1.00 98.31 89 GLN A O 1
ATOM 746 N N . ALA A 1 90 ? 6.085 3.896 -6.453 1.00 97.56 90 ALA A N 1
ATOM 747 C CA . ALA A 1 90 ? 6.220 3.860 -5.001 1.00 97.56 90 ALA A CA 1
ATOM 748 C C . ALA A 1 90 ? 6.146 2.410 -4.505 1.00 97.56 90 ALA A C 1
ATOM 750 O O . ALA A 1 90 ? 5.395 1.619 -5.070 1.00 97.56 90 ALA A O 1
ATOM 751 N N . ALA A 1 91 ? 6.895 2.095 -3.445 1.00 97.19 91 ALA A N 1
ATOM 752 C CA . ALA A 1 91 ? 6.670 0.887 -2.657 1.00 97.19 91 ALA A CA 1
ATOM 753 C C . ALA A 1 91 ? 5.388 1.093 -1.837 1.00 97.19 91 ALA A C 1
ATOM 755 O O . ALA A 1 91 ? 5.266 2.081 -1.105 1.00 97.19 91 ALA A O 1
ATOM 756 N N . LEU A 1 92 ? 4.402 0.226 -2.039 1.00 96.31 92 LEU A N 1
ATOM 757 C CA . LEU A 1 92 ? 3.049 0.399 -1.524 1.00 96.31 92 LEU A CA 1
ATOM 758 C C . LEU A 1 92 ? 2.901 -0.289 -0.165 1.00 96.31 92 LEU A C 1
ATOM 760 O O . LEU A 1 92 ? 3.043 -1.505 -0.062 1.00 96.31 92 LEU A O 1
ATOM 764 N N . HIS A 1 93 ? 2.545 0.476 0.866 1.00 92.56 93 HIS A N 1
ATOM 765 C CA . HIS A 1 93 ? 1.978 -0.102 2.084 1.00 92.56 93 HIS A CA 1
ATOM 766 C C . HIS A 1 93 ? 0.501 -0.400 1.840 1.00 92.56 93 HIS A C 1
ATOM 768 O O . HIS A 1 93 ? -0.242 0.513 1.478 1.00 92.56 93 HIS A O 1
ATOM 774 N N . ASN A 1 94 ? 0.083 -1.646 2.057 1.00 92.06 94 ASN A N 1
ATOM 775 C CA . ASN A 1 94 ? -1.285 -2.112 1.840 1.00 92.06 94 ASN A CA 1
ATOM 776 C C . ASN A 1 94 ? -1.835 -2.700 3.154 1.00 92.06 94 ASN A C 1
ATOM 778 O O . ASN A 1 94 ? -1.564 -3.862 3.444 1.00 92.06 94 ASN A O 1
ATOM 782 N N . PRO A 1 95 ? -2.565 -1.921 3.975 1.00 95.38 95 PRO A N 1
ATOM 783 C CA . PRO A 1 95 ? -2.977 -0.539 3.747 1.00 95.38 95 PRO A CA 1
ATOM 784 C C . PRO A 1 95 ? -1.871 0.465 4.117 1.00 95.38 95 PRO A C 1
ATOM 786 O O . PRO A 1 95 ? -0.844 0.096 4.680 1.00 95.38 95 PRO A O 1
ATOM 789 N N . ASP A 1 96 ? -2.067 1.750 3.805 1.00 95.00 96 ASP A N 1
ATOM 790 C CA . ASP A 1 96 ? -1.168 2.830 4.244 1.00 95.00 96 ASP A CA 1
ATOM 791 C C . ASP A 1 96 ? -1.040 2.812 5.781 1.00 95.00 96 ASP A C 1
ATOM 793 O O . ASP A 1 96 ? -2.000 2.513 6.494 1.00 95.00 96 ASP A O 1
ATOM 797 N N . GLN A 1 97 ? 0.122 3.184 6.324 1.00 95.31 97 GLN A N 1
ATOM 798 C CA . GLN A 1 97 ? 0.315 3.308 7.775 1.00 95.31 97 GLN A CA 1
ATOM 799 C C . GLN A 1 97 ? -0.674 4.301 8.409 1.00 95.31 97 GLN A C 1
ATOM 801 O O . GLN A 1 97 ? -1.110 4.097 9.541 1.00 95.31 97 GLN A O 1
ATOM 806 N N . VAL A 1 98 ? -1.099 5.337 7.667 1.00 96.12 98 VAL A N 1
ATOM 807 C CA . VAL A 1 98 ? -2.179 6.248 8.101 1.00 96.12 98 VAL A CA 1
ATOM 808 C C . VAL A 1 98 ? -3.458 5.470 8.415 1.00 96.12 98 VAL A C 1
ATOM 810 O O . VAL A 1 98 ? -4.203 5.863 9.305 1.00 96.12 98 VAL A O 1
ATOM 813 N N . ALA A 1 99 ? -3.709 4.377 7.698 1.00 96.69 99 ALA A N 1
ATOM 814 C CA . ALA A 1 99 ? -4.863 3.512 7.868 1.00 96.69 99 ALA A CA 1
ATOM 815 C C . ALA A 1 99 ? -4.601 2.303 8.785 1.00 96.69 99 ALA A C 1
ATOM 817 O O . ALA A 1 99 ? -5.432 1.412 8.866 1.00 96.69 99 ALA A O 1
ATOM 818 N N . GLY A 1 100 ? -3.478 2.275 9.510 1.00 96.38 100 GLY A N 1
ATOM 819 C CA . GLY A 1 100 ? -3.141 1.177 10.421 1.00 96.38 100 GLY A CA 1
ATOM 820 C C . GLY A 1 100 ? -2.330 0.053 9.773 1.00 96.38 100 GLY A C 1
ATOM 821 O O . GLY A 1 100 ? -2.242 -1.032 10.338 1.00 96.38 100 GLY A O 1
ATOM 822 N N . GLY A 1 101 ? -1.729 0.295 8.604 1.00 96.06 101 GLY A N 1
ATOM 823 C CA . GLY A 1 101 ? -0.857 -0.675 7.950 1.00 96.06 101 GLY A CA 1
ATOM 824 C C . GLY A 1 101 ? 0.418 -1.007 8.728 1.00 96.06 101 GLY A C 1
ATOM 825 O O . GLY A 1 101 ? 0.974 -0.167 9.448 1.00 96.06 101 GLY A O 1
ATOM 826 N N . ARG A 1 102 ? 0.888 -2.241 8.522 1.00 95.31 102 ARG A N 1
ATOM 827 C CA . ARG A 1 102 ? 2.141 -2.786 9.057 1.00 95.31 102 ARG A CA 1
ATOM 828 C C . ARG A 1 102 ? 3.343 -2.155 8.324 1.00 95.31 102 ARG A C 1
ATOM 830 O O . ARG A 1 102 ? 3.441 -2.319 7.106 1.00 95.31 102 ARG A O 1
ATOM 837 N N . PRO A 1 103 ? 4.221 -1.388 9.000 1.00 91.44 103 PRO A N 1
ATOM 838 C CA . PRO A 1 103 ? 5.330 -0.674 8.355 1.00 91.44 103 PRO A CA 1
ATOM 839 C C . PRO A 1 103 ? 6.297 -1.556 7.567 1.00 91.44 103 PRO A C 1
ATOM 841 O O . PRO A 1 103 ? 6.844 -1.121 6.563 1.00 91.44 103 PRO A O 1
ATOM 844 N N . GLU A 1 104 ? 6.510 -2.779 8.024 1.00 92.75 104 GLU A N 1
ATOM 845 C CA . GLU A 1 104 ? 7.424 -3.762 7.456 1.00 92.75 104 GLU A CA 1
ATOM 846 C C . GLU A 1 104 ? 6.851 -4.487 6.231 1.00 92.75 104 GLU A C 1
ATOM 848 O O . GLU A 1 104 ? 7.595 -5.128 5.494 1.00 92.75 104 GLU A O 1
ATOM 853 N N . ILE A 1 105 ? 5.543 -4.367 5.980 1.00 92.88 105 ILE A N 1
ATOM 854 C CA . ILE A 1 105 ? 4.875 -5.046 4.872 1.00 92.88 105 ILE A CA 1
ATOM 855 C C . ILE A 1 105 ? 4.746 -4.100 3.677 1.00 92.88 105 ILE A C 1
ATOM 857 O O . ILE A 1 105 ? 4.073 -3.062 3.730 1.00 92.88 105 ILE A O 1
ATOM 861 N N . ILE A 1 106 ? 5.370 -4.504 2.571 1.00 95.25 106 ILE A N 1
ATOM 862 C CA . ILE A 1 106 ? 5.228 -3.883 1.256 1.00 95.25 106 ILE A CA 1
ATOM 863 C C . ILE A 1 106 ? 4.423 -4.825 0.367 1.00 95.25 106 ILE A C 1
ATOM 865 O O . ILE A 1 106 ? 4.809 -5.967 0.145 1.00 95.25 106 ILE A O 1
ATOM 869 N N . GLY A 1 107 ? 3.296 -4.345 -0.156 1.00 93.69 107 GLY A N 1
ATOM 870 C CA . GLY A 1 107 ? 2.412 -5.135 -1.018 1.00 93.69 107 GLY A CA 1
ATOM 871 C C . GLY A 1 107 ? 2.786 -5.100 -2.503 1.00 93.69 107 GLY A C 1
ATOM 872 O O . GLY A 1 107 ? 2.040 -5.624 -3.324 1.00 93.69 107 GLY A O 1
ATOM 873 N N . GLY A 1 108 ? 3.897 -4.447 -2.851 1.00 95.62 108 GLY A N 1
ATOM 874 C CA . GLY A 1 108 ? 4.426 -4.332 -4.209 1.00 95.62 108 GLY A CA 1
ATOM 875 C C . GLY A 1 108 ? 4.665 -2.886 -4.644 1.00 95.62 108 GLY A C 1
ATOM 876 O O . GLY A 1 108 ? 4.666 -1.960 -3.830 1.00 95.62 108 GLY A O 1
ATOM 877 N N . MET A 1 109 ? 4.857 -2.695 -5.949 1.00 98.06 109 MET A N 1
ATOM 878 C CA . MET A 1 109 ? 5.066 -1.382 -6.563 1.00 98.06 109 MET A CA 1
ATOM 879 C C . MET A 1 109 ? 3.785 -0.853 -7.225 1.00 98.06 109 MET A C 1
ATOM 881 O O . MET A 1 109 ? 2.911 -1.614 -7.650 1.00 98.06 109 MET A O 1
ATOM 885 N N . GLY A 1 110 ? 3.661 0.467 -7.335 1.00 98.06 110 GLY A N 1
ATOM 886 C CA . GLY A 1 110 ? 2.603 1.092 -8.134 1.00 98.06 110 GLY A CA 1
ATOM 887 C C . GLY A 1 110 ? 2.847 2.564 -8.430 1.00 98.06 110 GLY A C 1
ATOM 888 O O . GLY A 1 110 ? 3.753 3.179 -7.858 1.00 98.06 110 GLY A O 1
ATOM 889 N N . ASP A 1 111 ? 2.027 3.149 -9.309 1.00 98.50 111 ASP A N 1
ATOM 890 C CA . ASP A 1 111 ? 2.144 4.558 -9.701 1.00 98.50 111 ASP A CA 1
ATOM 891 C C . ASP A 1 111 ? 2.099 5.450 -8.451 1.00 98.50 111 ASP A C 1
ATOM 893 O O . ASP A 1 111 ? 1.128 5.478 -7.682 1.00 98.50 111 ASP A O 1
ATOM 897 N N . LYS A 1 112 ? 3.177 6.214 -8.248 1.00 97.94 112 LYS A N 1
ATOM 898 C CA . LYS A 1 112 ? 3.357 7.029 -7.041 1.00 97.94 112 LYS A CA 1
ATOM 899 C C . LYS A 1 112 ? 2.329 8.154 -6.913 1.00 97.94 112 LYS A C 1
ATOM 901 O O . LYS A 1 112 ? 2.053 8.610 -5.806 1.00 97.94 112 LYS A O 1
ATOM 906 N N . ARG A 1 113 ? 1.778 8.644 -8.029 1.00 98.06 113 ARG A N 1
ATOM 907 C CA . ARG A 1 113 ? 0.783 9.729 -8.057 1.00 98.06 113 ARG A CA 1
ATOM 908 C C . ARG A 1 113 ? -0.588 9.196 -7.656 1.00 98.06 113 ARG A C 1
ATOM 910 O O . ARG A 1 113 ? -1.310 9.896 -6.943 1.00 98.06 113 ARG A O 1
ATOM 917 N N . VAL A 1 114 ? -0.917 7.975 -8.081 1.00 98.31 114 VAL A N 1
ATOM 918 C CA . VAL A 1 114 ? -2.102 7.240 -7.616 1.00 98.31 114 VAL A CA 1
ATOM 919 C C . VAL A 1 114 ? -1.996 7.002 -6.112 1.00 98.31 114 VAL A C 1
ATOM 921 O O . VAL A 1 114 ? -2.871 7.461 -5.373 1.00 98.31 114 VAL A O 1
ATOM 924 N N . ASN A 1 115 ? -0.875 6.433 -5.655 1.00 97.88 115 ASN A N 1
ATOM 925 C CA . ASN A 1 115 ? -0.631 6.157 -4.239 1.00 97.88 115 ASN A CA 1
ATOM 926 C C . ASN A 1 115 ? -0.749 7.430 -3.387 1.00 97.88 115 ASN A C 1
ATOM 928 O O . ASN A 1 115 ? -1.477 7.474 -2.398 1.00 97.88 115 ASN A O 1
ATOM 932 N N . PHE A 1 116 ? -0.124 8.528 -3.823 1.00 96.75 116 PHE A N 1
ATOM 933 C CA . PHE A 1 116 ? -0.236 9.821 -3.147 1.00 96.75 116 PHE A 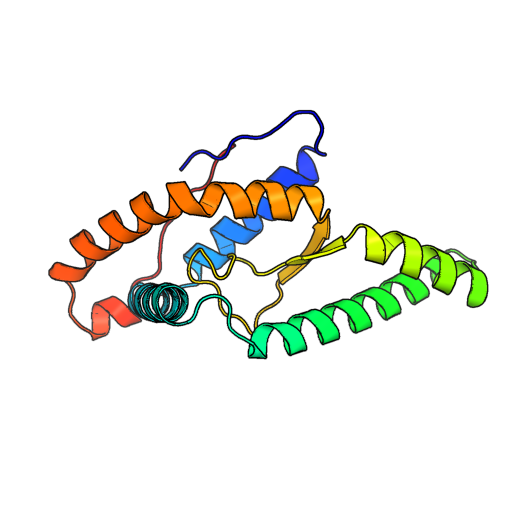CA 1
ATOM 934 C C . PHE A 1 116 ? -1.687 10.331 -3.079 1.00 96.75 116 PHE A C 1
ATOM 936 O O . PHE A 1 116 ? -2.127 10.863 -2.055 1.00 96.75 116 PHE A O 1
ATOM 943 N N . SER A 1 117 ? -2.458 10.167 -4.159 1.00 97.38 117 SER A N 1
ATOM 944 C CA . SER A 1 117 ? -3.862 10.579 -4.199 1.00 97.38 117 SER A CA 1
ATOM 945 C C . SER A 1 117 ? -4.734 9.758 -3.249 1.00 97.38 117 SER A C 1
ATOM 947 O O . SER A 1 117 ? -5.618 10.333 -2.612 1.00 97.38 117 SER A O 1
ATOM 949 N N . ILE A 1 118 ? -4.504 8.450 -3.125 1.00 97.62 118 ILE A N 1
ATOM 950 C CA . ILE A 1 118 ? -5.196 7.584 -2.157 1.00 97.62 118 ILE A CA 1
ATOM 951 C C . ILE A 1 118 ? -4.773 7.960 -0.728 1.00 97.62 118 ILE A C 1
ATOM 953 O O . ILE A 1 118 ? -5.628 8.294 0.095 1.00 97.62 118 ILE A O 1
ATOM 957 N N . GLY A 1 119 ? -3.464 8.052 -0.472 1.00 96.19 119 GLY A N 1
ATOM 958 C CA . GLY A 1 119 ? -2.873 8.443 0.813 1.00 96.19 119 GLY A CA 1
ATOM 959 C C . GLY A 1 119 ? -3.417 9.761 1.371 1.00 96.19 119 GLY A C 1
ATOM 960 O O . GLY A 1 119 ? -3.785 9.862 2.541 1.00 96.19 119 GLY A O 1
ATOM 961 N N . SER A 1 120 ? -3.555 10.787 0.526 1.00 96.25 120 SER A N 1
ATOM 962 C CA . SER A 1 120 ? -4.116 12.080 0.949 1.00 96.25 120 SER A CA 1
ATOM 963 C C . SER A 1 120 ? -5.560 11.985 1.456 1.00 96.25 120 SER A C 1
ATOM 965 O O . SER A 1 120 ? -5.965 12.748 2.335 1.00 96.25 120 SER A O 1
ATOM 967 N N . GLN A 1 121 ? -6.337 11.041 0.921 1.00 97.50 121 GLN A N 1
ATOM 968 C CA . GLN A 1 121 ? -7.752 10.888 1.238 1.00 97.50 121 GLN A CA 1
ATOM 969 C C . GLN A 1 121 ? -7.977 10.139 2.544 1.00 97.50 121 GLN A C 1
ATOM 971 O O . GLN A 1 121 ? -9.004 10.375 3.188 1.00 97.50 121 GLN A O 1
ATOM 976 N N . TRP A 1 122 ? -7.018 9.305 2.959 1.00 97.06 122 TRP A N 1
ATOM 977 C CA . TRP A 1 122 ? -7.052 8.607 4.241 1.00 97.06 122 TRP A CA 1
ATOM 978 C C . TRP A 1 122 ? -7.188 9.565 5.423 1.00 97.06 122 TRP A C 1
ATOM 980 O O . TRP A 1 122 ? -7.965 9.286 6.324 1.00 97.06 122 TRP A O 1
ATOM 990 N N . ARG A 1 123 ? -6.553 10.743 5.392 1.00 92.62 123 ARG A N 1
ATOM 991 C CA . ARG A 1 123 ? -6.558 11.710 6.514 1.00 92.62 123 ARG A CA 1
ATOM 992 C C . ARG A 1 123 ? -7.954 12.094 7.022 1.00 92.62 123 ARG A C 1
ATOM 994 O O . ARG A 1 123 ? -8.134 12.326 8.214 1.00 92.62 123 ARG A O 1
ATOM 1001 N N . SER A 1 124 ? -8.939 12.198 6.129 1.00 94.44 124 SER A N 1
ATOM 1002 C CA . SER A 1 124 ? -10.333 12.481 6.506 1.00 94.44 124 SER A CA 1
ATOM 1003 C C . SER A 1 124 ? -11.170 11.215 6.665 1.00 94.44 124 SER A C 1
ATOM 1005 O O . SER A 1 124 ? -12.062 11.166 7.505 1.00 94.44 124 SER A O 1
ATOM 1007 N N . ARG A 1 125 ? -10.870 10.189 5.870 1.00 96.31 125 ARG A N 1
ATOM 1008 C CA . ARG A 1 125 ? -11.604 8.922 5.807 1.00 96.31 125 ARG A CA 1
ATOM 1009 C C . ARG A 1 125 ? -11.365 8.019 7.003 1.00 96.31 125 ARG A C 1
ATOM 1011 O O . ARG A 1 125 ? -12.312 7.422 7.500 1.00 96.31 125 ARG A O 1
ATOM 1018 N N . ILE A 1 126 ? -10.129 7.969 7.488 1.00 97.19 126 ILE A N 1
ATOM 1019 C CA . ILE A 1 126 ? -9.743 7.073 8.573 1.00 97.19 126 ILE A CA 1
ATOM 1020 C C . ILE A 1 126 ? -10.497 7.385 9.862 1.00 97.19 126 ILE A C 1
ATOM 1022 O O . ILE A 1 126 ? -10.895 6.468 10.558 1.00 97.19 126 ILE A O 1
ATOM 1026 N N . LYS A 1 127 ? -10.847 8.656 10.098 1.00 96.00 127 LYS A N 1
ATOM 1027 C CA . LYS A 1 127 ? -11.649 9.079 11.257 1.00 96.00 127 LYS A CA 1
ATOM 1028 C C . LYS A 1 127 ? -13.012 8.382 11.338 1.00 96.00 127 LYS A C 1
ATOM 1030 O O . LYS A 1 127 ? -13.544 8.199 12.426 1.00 96.00 127 LYS A O 1
ATOM 1035 N N . ILE A 1 128 ? -13.594 8.019 10.191 1.00 95.81 128 ILE A N 1
ATOM 1036 C CA . ILE A 1 128 ? -14.869 7.290 10.137 1.00 95.81 128 ILE A CA 1
ATOM 1037 C C . ILE A 1 128 ? -14.659 5.848 10.603 1.00 95.81 128 ILE A C 1
ATOM 1039 O O . ILE A 1 128 ? -15.478 5.333 11.359 1.00 95.81 128 ILE A O 1
ATOM 1043 N N . VAL A 1 129 ? -13.563 5.222 10.168 1.00 96.75 129 VAL A N 1
ATOM 1044 C CA . VAL A 1 129 ? -13.193 3.858 10.565 1.00 96.75 129 VAL A CA 1
ATOM 1045 C C . VAL A 1 129 ? -12.813 3.831 12.044 1.00 96.75 129 VAL A C 1
ATOM 1047 O O . VAL A 1 129 ? -13.401 3.051 12.780 1.00 96.75 129 VAL A O 1
ATOM 1050 N N . ASP A 1 130 ? -11.941 4.745 12.491 1.00 97.56 130 ASP A N 1
ATOM 1051 C CA . ASP A 1 130 ? -11.523 4.904 13.892 1.00 97.56 130 ASP A CA 1
ATOM 1052 C C . ASP A 1 130 ? -12.751 4.939 14.819 1.00 97.56 130 ASP A C 1
ATOM 1054 O O . ASP A 1 130 ? -12.868 4.117 15.724 1.00 97.56 130 ASP A O 1
ATOM 1058 N N . LYS A 1 131 ? -13.733 5.803 14.518 1.00 97.12 131 LYS A N 1
ATOM 1059 C CA . LYS A 1 131 ? -14.968 5.914 15.308 1.00 97.12 131 LYS A CA 1
ATOM 1060 C C . LYS A 1 131 ? -15.799 4.626 15.312 1.00 97.12 131 LYS A C 1
ATOM 1062 O O . LYS A 1 131 ? -16.346 4.254 16.343 1.00 97.12 131 LYS A O 1
ATOM 1067 N N . GLN A 1 132 ? -15.958 3.964 14.165 1.00 96.00 132 GLN A N 1
ATOM 1068 C CA . GLN A 1 132 ? -16.756 2.734 14.092 1.00 96.00 132 GLN A CA 1
ATOM 1069 C C . GLN A 1 132 ? -16.106 1.588 14.867 1.00 96.00 132 GLN A C 1
ATOM 1071 O O . GLN A 1 132 ? -16.803 0.856 15.568 1.00 96.00 132 GLN A O 1
ATOM 1076 N N . ILE A 1 133 ? -14.784 1.453 14.761 1.00 96.81 133 ILE A N 1
ATOM 1077 C CA . ILE A 1 133 ? -14.034 0.427 15.480 1.00 96.81 133 ILE A CA 1
ATOM 1078 C C . ILE A 1 133 ? -14.043 0.694 16.983 1.00 96.81 133 ILE A C 1
ATOM 1080 O O . ILE A 1 133 ? -14.283 -0.237 17.747 1.00 96.81 133 ILE A O 1
ATOM 1084 N N . GLU A 1 134 ? -13.885 1.948 17.411 1.00 96.75 134 GLU A N 1
ATOM 1085 C CA . GLU A 1 134 ? -14.013 2.326 18.820 1.00 96.75 134 GLU A CA 1
ATOM 1086 C C . GLU A 1 134 ? -15.371 1.893 19.394 1.00 96.75 134 GLU A C 1
ATOM 1088 O O . GLU A 1 134 ? -15.410 1.181 20.395 1.00 96.75 134 GLU A O 1
ATOM 1093 N N . GLU A 1 135 ? -16.484 2.224 18.730 1.00 96.50 135 GLU A N 1
ATOM 1094 C CA . GLU A 1 135 ? -17.823 1.854 19.209 1.00 96.50 135 GLU A CA 1
ATOM 1095 C C . GLU A 1 135 ? -18.056 0.337 19.259 1.00 96.50 135 GLU A C 1
ATOM 1097 O O . GLU A 1 135 ? -18.621 -0.166 20.230 1.00 96.50 135 GLU A O 1
ATOM 1102 N N . ILE A 1 136 ? -17.609 -0.408 18.243 1.00 93.75 136 ILE A N 1
ATOM 1103 C CA . ILE A 1 136 ? -17.768 -1.871 18.203 1.00 93.75 136 ILE A CA 1
ATOM 1104 C C . ILE A 1 136 ? -16.906 -2.54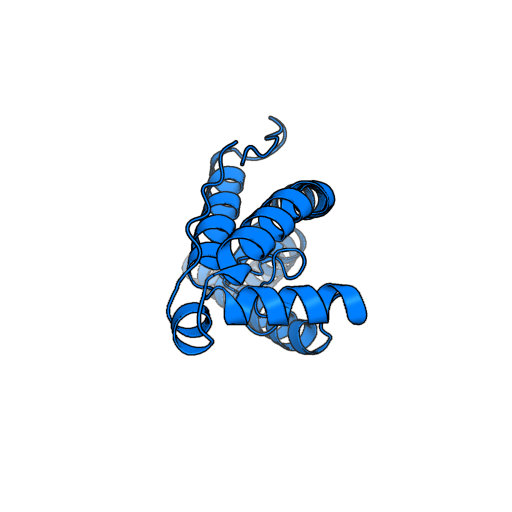3 19.283 1.00 93.75 136 ILE A C 1
ATOM 1106 O O . ILE A 1 136 ? -17.359 -3.482 19.938 1.00 93.75 136 ILE A O 1
ATOM 1110 N N . SER A 1 137 ? -15.689 -2.036 19.505 1.00 96.44 137 SER A N 1
ATOM 1111 C CA . SER A 1 137 ? -14.722 -2.618 20.442 1.00 96.44 137 SER A CA 1
ATOM 1112 C C . SER A 1 137 ? -15.151 -2.540 21.911 1.00 96.44 137 SER A C 1
ATOM 1114 O O . SER A 1 137 ? -14.774 -3.410 22.692 1.00 96.44 137 SER A O 1
ATOM 1116 N N . LYS A 1 138 ? -15.997 -1.569 22.295 1.00 96.50 138 LYS A N 1
ATOM 1117 C CA . LYS A 1 138 ? -16.481 -1.390 23.683 1.00 96.50 138 LYS A CA 1
ATOM 1118 C C . LYS A 1 138 ? -17.182 -2.623 24.256 1.00 96.50 138 LYS A C 1
ATOM 1120 O O . LYS A 1 138 ? -17.181 -2.814 25.467 1.00 96.50 138 LYS A O 1
ATOM 1125 N N . ASN A 1 139 ? -17.792 -3.436 23.395 1.00 94.50 139 ASN A N 1
ATOM 1126 C CA . ASN A 1 139 ? -18.549 -4.624 23.789 1.00 94.50 139 ASN A CA 1
ATOM 1127 C C . ASN A 1 139 ? -17.778 -5.933 23.543 1.00 94.50 139 ASN A C 1
ATOM 1129 O O . ASN A 1 139 ? -18.378 -7.005 23.588 1.00 94.50 139 ASN A O 1
ATOM 1133 N N . MET A 1 140 ? -16.478 -5.856 23.243 1.00 97.31 140 MET A N 1
ATOM 1134 C CA . MET A 1 140 ? -15.640 -7.014 22.943 1.00 97.31 140 MET A CA 1
ATOM 1135 C C . MET A 1 140 ? -14.702 -7.348 24.104 1.00 97.31 140 MET A C 1
ATOM 1137 O O . MET A 1 140 ? -14.138 -6.469 24.752 1.00 97.31 140 MET A O 1
ATOM 1141 N N . THR A 1 141 ? -14.482 -8.640 24.335 1.00 98.00 141 THR A N 1
ATOM 1142 C CA . THR A 1 141 ? -13.377 -9.119 25.170 1.00 98.00 141 THR A CA 1
ATOM 1143 C C . THR A 1 141 ? -12.048 -8.971 24.431 1.00 98.00 141 THR A C 1
ATOM 1145 O O . THR A 1 141 ? -12.007 -8.885 23.204 1.00 98.00 141 THR A O 1
ATOM 1148 N N . LEU A 1 142 ? -10.928 -9.021 25.158 1.00 96.94 142 LEU A N 1
ATOM 1149 C CA . LEU A 1 142 ? -9.598 -9.007 24.539 1.00 96.94 142 LEU A CA 1
ATOM 1150 C C . LEU A 1 142 ? -9.412 -10.139 23.515 1.00 96.94 142 LEU A C 1
ATOM 1152 O O . LEU A 1 142 ? -8.805 -9.939 22.467 1.00 96.94 142 LEU A O 1
ATOM 1156 N N . GLU A 1 143 ? -9.954 -11.321 23.806 1.00 98.12 143 GLU A N 1
ATOM 1157 C CA . GLU A 1 143 ? -9.930 -12.455 22.883 1.00 98.12 143 GLU A CA 1
ATOM 1158 C C . GLU A 1 143 ? -10.724 -12.155 21.606 1.00 98.12 143 GLU A C 1
ATOM 1160 O O . GLU A 1 143 ? -10.245 -12.430 20.508 1.00 98.12 143 GLU A O 1
ATOM 1165 N N . GLN A 1 144 ? -11.895 -11.526 21.720 1.00 98.31 144 GLN A N 1
ATOM 1166 C CA . GLN A 1 144 ? -12.675 -11.110 20.555 1.00 98.31 144 GLN A CA 1
ATOM 1167 C C . GLN A 1 144 ? -11.948 -10.036 19.738 1.00 98.31 144 GLN A C 1
ATOM 1169 O O . GLN A 1 144 ? -11.923 -10.141 18.514 1.00 98.31 144 GLN A O 1
ATOM 1174 N N . LEU A 1 145 ? -11.304 -9.053 20.378 1.00 98.19 145 LEU A N 1
ATOM 1175 C CA . LEU A 1 145 ? -10.527 -8.015 19.682 1.00 98.19 145 LEU A CA 1
ATOM 1176 C C . LEU A 1 145 ? -9.387 -8.611 18.846 1.00 98.19 145 LEU A C 1
ATOM 1178 O O . LEU A 1 145 ? -9.130 -8.154 17.734 1.00 98.19 145 LEU A O 1
ATOM 1182 N N . LYS A 1 146 ? -8.722 -9.645 19.373 1.00 98.38 146 LYS A N 1
ATOM 1183 C CA . LYS A 1 146 ? -7.594 -10.325 18.720 1.00 98.38 146 LYS A CA 1
ATOM 1184 C C . LYS A 1 146 ? -8.000 -11.314 17.629 1.00 98.38 146 LYS A C 1
ATOM 1186 O O . LYS A 1 146 ? -7.149 -11.702 16.844 1.00 98.38 146 LYS A O 1
ATOM 1191 N N . ASN A 1 147 ? -9.267 -11.724 17.574 1.00 98.12 147 ASN A N 1
ATOM 1192 C CA . ASN A 1 147 ? -9.752 -12.717 16.607 1.00 98.12 147 ASN A CA 1
ATOM 1193 C C . ASN A 1 147 ? -10.830 -12.175 15.653 1.00 98.12 147 ASN A C 1
ATOM 1195 O O . ASN A 1 147 ? -11.271 -12.883 14.750 1.00 98.12 147 ASN A O 1
ATOM 1199 N N . THR A 1 148 ? -11.261 -10.924 15.829 1.00 98.25 148 THR A N 1
ATOM 1200 C CA . THR A 1 148 ? -12.206 -10.264 14.922 1.00 98.25 148 THR A CA 1
ATOM 1201 C C . THR A 1 148 ? -11.438 -9.435 13.907 1.00 98.25 148 THR A C 1
ATOM 1203 O O . THR A 1 148 ? -10.784 -8.459 14.271 1.00 98.25 148 THR A O 1
ATOM 1206 N N . TYR A 1 149 ? -11.543 -9.806 12.634 1.00 98.38 149 TYR A N 1
ATOM 1207 C CA . TYR A 1 149 ? -10.955 -9.068 11.518 1.00 98.38 149 TYR A CA 1
ATOM 1208 C C . TYR A 1 149 ? -11.832 -7.895 11.089 1.00 98.38 149 TYR A C 1
ATOM 1210 O O . TYR A 1 149 ? -13.060 -7.924 11.233 1.00 98.38 149 TYR A O 1
ATOM 1218 N N . LEU A 1 150 ? -11.203 -6.859 10.536 1.00 98.12 150 LEU A N 1
ATOM 1219 C CA . LEU A 1 150 ? -11.935 -5.757 9.926 1.00 98.12 150 LEU A CA 1
ATOM 1220 C C . LEU A 1 150 ? -12.709 -6.232 8.685 1.00 98.12 150 LEU A C 1
ATOM 1222 O O . LEU A 1 150 ? -12.314 -7.159 7.983 1.00 98.12 150 LEU A O 1
ATOM 1226 N N . ASN A 1 151 ? -13.815 -5.548 8.396 1.00 97.06 151 ASN A N 1
ATOM 1227 C CA . ASN A 1 151 ? -14.613 -5.761 7.188 1.00 97.06 151 ASN A CA 1
ATOM 1228 C C . ASN A 1 151 ? -14.967 -4.410 6.556 1.00 97.06 151 ASN A C 1
ATOM 1230 O O . ASN A 1 151 ? -16.104 -3.931 6.583 1.00 97.06 151 ASN A O 1
ATOM 1234 N N . VAL A 1 152 ? -13.936 -3.742 6.058 1.00 96.75 152 VAL A N 1
ATOM 1235 C CA . VAL A 1 152 ? -14.019 -2.457 5.379 1.00 96.75 152 VAL A CA 1
ATOM 1236 C C . VAL A 1 152 ? -14.305 -2.685 3.898 1.00 96.75 152 VAL A C 1
ATOM 1238 O O . VAL A 1 152 ? -13.737 -3.567 3.261 1.00 96.75 152 VAL A O 1
ATOM 1241 N N . LYS A 1 153 ? -15.164 -1.827 3.337 1.00 97.50 153 LYS A N 1
ATOM 1242 C CA . LYS A 1 153 ? -15.426 -1.748 1.896 1.00 97.50 153 LYS A CA 1
ATOM 1243 C C . LYS A 1 153 ? -15.026 -0.384 1.349 1.00 97.50 153 LYS A C 1
ATOM 1245 O O . LYS A 1 153 ? -15.562 0.637 1.796 1.00 97.50 153 LYS A O 1
ATOM 1250 N N . L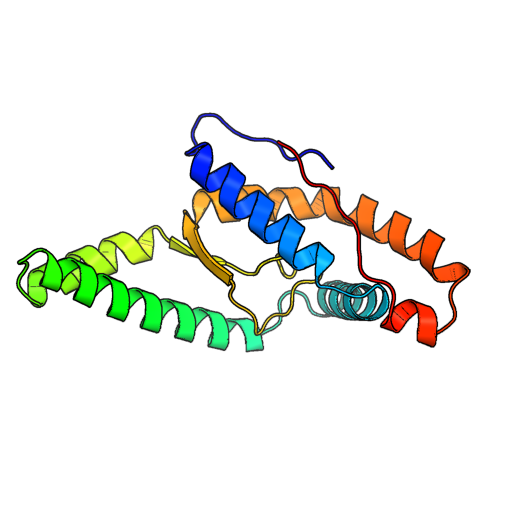EU A 1 154 ? -14.134 -0.346 0.371 1.00 97.62 154 LEU A N 1
ATOM 1251 C CA . LEU A 1 154 ? -13.644 0.832 -0.330 1.00 97.62 154 LEU A CA 1
ATOM 1252 C C . LEU A 1 154 ? -14.220 0.873 -1.750 1.00 97.62 154 LEU A C 1
ATOM 1254 O O . LEU A 1 154 ? -14.233 -0.109 -2.479 1.00 97.62 154 LEU A O 1
ATOM 1258 N N . THR A 1 155 ? -14.728 2.031 -2.157 1.00 97.19 155 THR A N 1
ATOM 1259 C CA . THR A 1 155 ? -15.287 2.248 -3.503 1.00 97.19 155 THR A CA 1
ATOM 1260 C C . THR A 1 155 ? -14.716 3.521 -4.107 1.00 97.19 155 THR A C 1
ATOM 1262 O O . THR A 1 155 ? -14.183 4.343 -3.363 1.00 97.19 155 THR A O 1
ATOM 1265 N N . HIS A 1 156 ? -14.817 3.717 -5.423 1.00 94.12 156 HIS A N 1
ATOM 1266 C CA . HIS A 1 156 ? -14.397 4.952 -6.091 1.00 94.12 156 HIS A CA 1
ATOM 1267 C C . HIS A 1 156 ? -15.395 5.428 -7.144 1.00 94.12 156 HIS A C 1
ATOM 1269 O O . HIS A 1 156 ? -16.158 4.575 -7.640 1.00 94.12 156 HIS A O 1
#

Secondary structure (DSSP, 8-state):
-B----TTS-HHHHHHHHHHHHHHHHTSBHHHHHHHHHHHHHH-S-SHHHHHHHHHHHHHHHHHHHHHHHTT--HHHHHHHHHHHHTTEEEPPSS-GGGT--TT----EEEHHHHHHHHHHHHHHHHHHHHHHHHHHTT--HHHHHH-B-----B-